Protein AF-A0A6G9YZ78-F1 (afdb_monomer)

Structure (mmCIF, N/CA/C/O backbone):
data_AF-A0A6G9YZ78-F1
#
_entry.id   AF-A0A6G9YZ78-F1
#
loop_
_atom_site.group_PDB
_atom_site.id
_atom_site.type_symbol
_atom_site.label_atom_id
_atom_site.label_alt_id
_atom_site.label_comp_id
_atom_site.label_asym_id
_atom_site.label_entity_id
_atom_site.label_seq_id
_atom_site.pdbx_PDB_ins_code
_atom_site.Cartn_x
_atom_site.Cartn_y
_atom_site.Cartn_z
_atom_site.occupancy
_atom_site.B_iso_or_equiv
_atom_site.auth_seq_id
_atom_site.auth_comp_id
_atom_site.auth_asym_id
_atom_site.auth_atom_id
_atom_site.pdbx_PDB_model_num
ATOM 1 N N . MET A 1 1 ? 39.644 11.805 -40.134 1.00 55.44 1 MET A N 1
ATOM 2 C CA . MET A 1 1 ? 38.273 11.363 -39.801 1.00 55.44 1 MET A CA 1
ATOM 3 C C . MET A 1 1 ? 38.263 10.972 -38.335 1.00 55.44 1 MET A C 1
ATOM 5 O O . MET A 1 1 ? 38.754 9.907 -37.993 1.00 55.44 1 MET A O 1
ATOM 9 N N . SER A 1 2 ? 37.833 11.880 -37.463 1.00 61.38 2 SER A N 1
ATOM 10 C CA . SER A 1 2 ? 37.812 11.666 -36.013 1.00 61.38 2 SER A CA 1
ATOM 11 C C . SER A 1 2 ? 36.526 10.924 -35.647 1.00 61.38 2 SER A C 1
ATOM 13 O O . SER A 1 2 ? 35.440 11.459 -35.856 1.00 61.38 2 SER A O 1
ATOM 15 N N . HIS A 1 3 ? 36.632 9.693 -35.145 1.00 63.41 3 HIS A N 1
ATOM 16 C CA . HIS A 1 3 ? 35.493 8.963 -34.583 1.00 63.41 3 HIS A CA 1
ATOM 17 C C . HIS A 1 3 ? 35.075 9.616 -33.249 1.00 63.41 3 HIS A C 1
ATOM 19 O O . HIS A 1 3 ? 35.933 9.765 -32.378 1.00 63.41 3 HIS A O 1
ATOM 25 N N . PRO A 1 4 ? 33.804 10.016 -33.051 1.00 69.81 4 PRO A N 1
ATOM 26 C CA . PRO A 1 4 ? 33.325 10.456 -31.743 1.00 69.81 4 PRO A CA 1
ATOM 27 C C . PRO A 1 4 ? 33.326 9.271 -30.765 1.00 69.81 4 PRO A C 1
ATOM 29 O O . PRO A 1 4 ? 32.729 8.231 -31.045 1.00 69.81 4 PRO A O 1
ATOM 32 N N . SER A 1 5 ? 34.008 9.416 -29.625 1.00 70.56 5 SER A N 1
ATOM 33 C CA . SER A 1 5 ? 33.969 8.435 -28.534 1.00 70.56 5 SER A CA 1
ATOM 34 C C . SER A 1 5 ? 32.534 8.288 -28.006 1.00 70.56 5 SER A C 1
ATOM 36 O O . SER A 1 5 ? 31.856 9.306 -27.843 1.00 70.56 5 SER A O 1
ATOM 38 N N . PRO A 1 6 ? 32.049 7.062 -27.723 1.00 67.25 6 PRO A N 1
ATOM 39 C CA . PRO A 1 6 ? 30.710 6.856 -27.179 1.00 67.25 6 PRO A CA 1
ATOM 40 C C . PRO A 1 6 ? 30.571 7.620 -25.857 1.00 67.25 6 PRO A C 1
ATOM 42 O O . PRO A 1 6 ? 31.345 7.410 -24.923 1.00 67.25 6 PRO A O 1
ATOM 45 N N . ALA A 1 7 ? 29.612 8.548 -25.798 1.00 71.31 7 ALA A N 1
ATOM 46 C CA . ALA A 1 7 ? 29.330 9.322 -24.595 1.00 71.31 7 ALA A CA 1
ATOM 47 C C . ALA A 1 7 ? 28.952 8.369 -23.443 1.00 71.31 7 ALA A C 1
ATOM 49 O O . ALA A 1 7 ? 28.179 7.433 -23.670 1.00 71.31 7 ALA A O 1
ATOM 50 N N . PRO A 1 8 ? 29.477 8.571 -22.219 1.00 71.69 8 PRO A N 1
ATOM 51 C CA . PRO A 1 8 ? 29.143 7.723 -21.082 1.00 71.69 8 PRO A CA 1
ATOM 52 C C . PRO A 1 8 ? 27.629 7.752 -20.852 1.00 71.69 8 PRO A C 1
ATOM 54 O O . PRO A 1 8 ? 27.023 8.824 -20.798 1.00 71.69 8 PRO A O 1
ATOM 57 N N . LEU A 1 9 ? 27.021 6.568 -20.746 1.00 63.69 9 LEU A N 1
ATOM 58 C CA . LEU A 1 9 ? 25.596 6.405 -20.473 1.00 63.69 9 LEU A CA 1
ATOM 59 C C . LEU A 1 9 ? 25.204 7.267 -19.265 1.00 63.69 9 LEU A C 1
ATOM 61 O O . LEU A 1 9 ? 25.835 7.203 -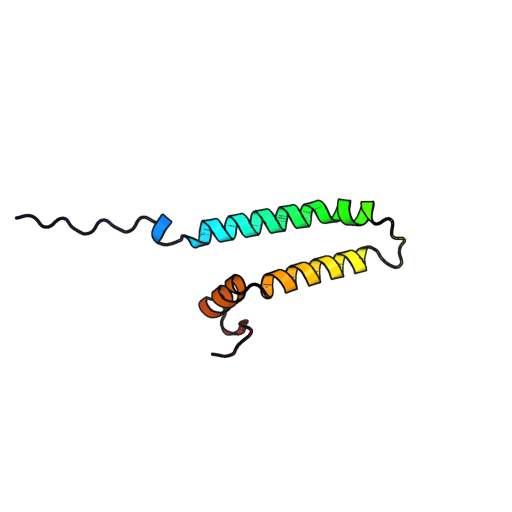18.209 1.00 63.69 9 LEU A O 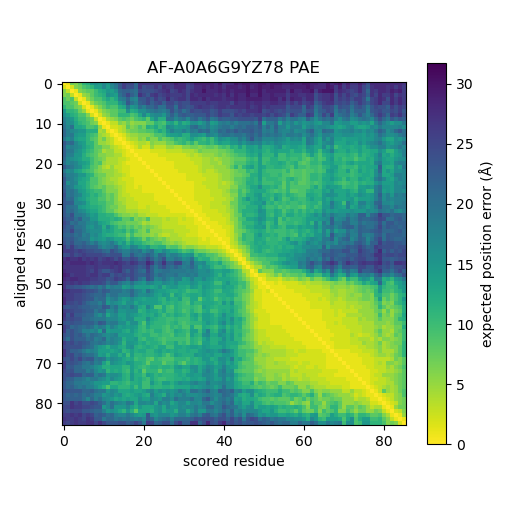1
ATOM 65 N N . SER A 1 10 ? 24.170 8.096 -19.420 1.00 73.56 10 SER A N 1
ATOM 66 C CA . SER A 1 10 ? 23.706 8.968 -18.344 1.00 73.56 10 SER A CA 1
ATOM 67 C C . SER A 1 1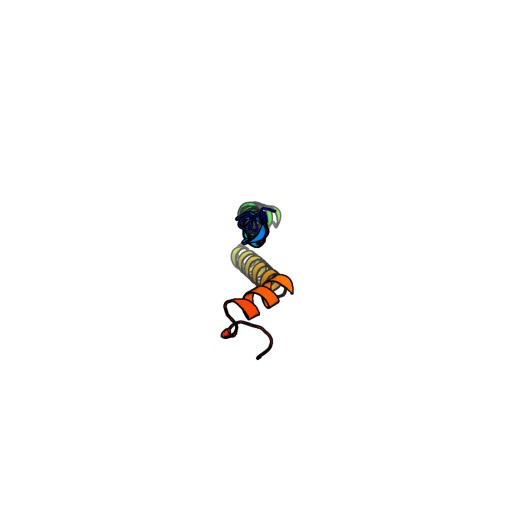0 ? 23.291 8.118 -17.138 1.00 73.56 10 SER A C 1
ATOM 69 O O . SER A 1 10 ? 22.632 7.088 -17.291 1.00 73.56 10 SER A O 1
ATOM 71 N N . THR A 1 11 ? 23.630 8.543 -15.918 1.00 64.12 11 THR A N 1
ATOM 72 C CA . THR A 1 11 ? 23.318 7.829 -14.658 1.00 64.12 11 THR A CA 1
ATOM 73 C C . THR A 1 11 ? 21.835 7.446 -14.522 1.00 64.12 11 THR A C 1
ATOM 75 O O . THR A 1 11 ? 21.498 6.501 -13.806 1.00 64.12 11 THR A O 1
ATOM 78 N N . GLN A 1 12 ? 20.954 8.158 -15.233 1.00 62.81 12 GLN A N 1
ATOM 79 C CA . GLN A 1 12 ? 19.525 7.883 -15.366 1.00 62.81 12 GLN A CA 1
ATOM 80 C C . GLN A 1 12 ? 19.232 6.563 -16.107 1.00 62.81 12 GLN A C 1
ATOM 82 O O . GLN A 1 12 ? 18.391 5.798 -15.642 1.00 62.81 12 GLN A O 1
ATOM 87 N N . SER A 1 13 ? 19.951 6.264 -17.197 1.00 61.22 13 SER A N 1
ATOM 88 C CA . SER A 1 13 ? 19.872 4.981 -17.923 1.00 61.22 13 SER A CA 1
ATOM 89 C C . SER A 1 13 ? 20.517 3.823 -17.156 1.00 61.22 13 SER A C 1
ATOM 91 O O . SER A 1 13 ? 20.063 2.689 -17.254 1.00 61.22 13 SER A O 1
ATOM 93 N N . ALA A 1 14 ? 21.520 4.123 -16.325 1.00 67.94 14 ALA A N 1
ATOM 94 C CA . ALA A 1 14 ? 22.189 3.133 -15.487 1.00 67.94 14 ALA A CA 1
ATOM 95 C C . ALA A 1 14 ? 21.348 2.688 -14.270 1.00 67.94 14 ALA A C 1
ATOM 97 O O . ALA A 1 14 ? 21.563 1.599 -13.747 1.00 67.94 14 ALA A O 1
ATOM 98 N N . HIS A 1 15 ? 20.389 3.505 -13.801 1.00 62.53 15 HIS A N 1
ATOM 99 C CA . HIS A 1 15 ? 19.600 3.200 -12.595 1.00 62.53 15 HIS A CA 1
ATOM 100 C C . HIS A 1 15 ? 18.109 3.600 -12.687 1.00 62.53 15 HIS A C 1
ATOM 102 O O . HIS A 1 15 ? 17.595 4.251 -11.766 1.00 62.53 15 HIS A O 1
ATOM 108 N N . PRO A 1 16 ? 17.376 3.214 -13.750 1.00 68.19 16 PRO A N 1
ATOM 109 C CA . PRO A 1 16 ? 15.969 3.591 -13.938 1.00 68.19 16 PRO A CA 1
ATOM 110 C C . PRO A 1 16 ? 15.071 3.135 -12.772 1.00 68.19 16 PRO A C 1
ATOM 112 O O . PRO A 1 16 ? 14.105 3.809 -12.415 1.00 68.19 16 PRO A O 1
ATOM 115 N N . TRP A 1 17 ? 15.450 2.048 -12.095 1.00 73.25 17 TRP A N 1
ATOM 116 C CA . TRP A 1 17 ? 14.748 1.469 -10.947 1.00 73.25 17 TRP A CA 1
ATOM 117 C C . TRP A 1 17 ? 14.668 2.389 -9.717 1.00 73.25 17 TRP A C 1
ATOM 119 O O . TRP A 1 17 ? 13.780 2.215 -8.883 1.00 73.25 17 TRP A O 1
ATOM 129 N N . ARG A 1 18 ? 15.538 3.404 -9.599 1.00 74.31 18 ARG A N 1
ATOM 130 C CA . ARG A 1 18 ? 15.523 4.357 -8.470 1.00 74.31 18 ARG A CA 1
ATOM 131 C C . ARG A 1 18 ? 14.257 5.212 -8.446 1.00 74.31 18 ARG A C 1
ATOM 133 O O . ARG A 1 18 ? 13.826 5.625 -7.371 1.00 74.31 18 ARG A O 1
ATOM 140 N N . ALA A 1 19 ? 13.679 5.498 -9.614 1.00 76.75 19 ALA A N 1
ATOM 141 C CA . ALA A 1 19 ? 12.408 6.207 -9.711 1.00 76.75 19 ALA A CA 1
ATOM 142 C C . ALA A 1 19 ? 11.266 5.316 -9.203 1.00 76.75 19 ALA A C 1
ATOM 144 O O . ALA A 1 19 ? 10.547 5.713 -8.290 1.00 76.75 19 ALA A O 1
ATOM 145 N N . THR A 1 20 ? 11.184 4.081 -9.705 1.00 76.75 20 THR A N 1
ATOM 146 C CA . THR A 1 20 ? 10.198 3.079 -9.279 1.00 76.75 20 THR A CA 1
ATOM 147 C C . THR A 1 20 ? 10.273 2.806 -7.779 1.00 76.75 20 THR A C 1
ATOM 149 O O . THR A 1 20 ? 9.255 2.868 -7.097 1.00 76.75 20 THR A O 1
ATOM 152 N N . ALA A 1 21 ? 11.475 2.589 -7.238 1.00 76.38 21 ALA A N 1
ATOM 153 C CA . ALA A 1 21 ? 11.681 2.352 -5.811 1.00 76.38 21 ALA A CA 1
ATOM 154 C C . AL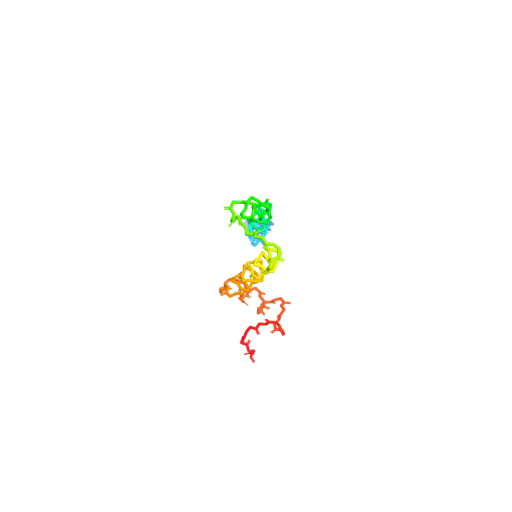A A 1 21 ? 11.196 3.531 -4.954 1.00 76.38 21 ALA A C 1
ATOM 156 O O . ALA A 1 21 ? 10.526 3.322 -3.946 1.00 76.38 21 ALA A O 1
ATOM 157 N N . ARG A 1 22 ? 11.478 4.773 -5.372 1.00 77.44 22 ARG A N 1
ATOM 158 C CA . ARG A 1 22 ? 11.025 5.976 -4.661 1.00 77.44 22 ARG A CA 1
ATOM 159 C C . ARG A 1 22 ? 9.501 6.120 -4.700 1.00 77.44 22 ARG A C 1
ATOM 161 O O . ARG A 1 22 ? 8.914 6.463 -3.679 1.00 77.44 22 ARG A O 1
ATOM 168 N N . THR A 1 23 ? 8.867 5.822 -5.833 1.00 80.38 23 THR A N 1
ATOM 169 C CA . THR A 1 23 ? 7.401 5.850 -5.963 1.00 80.38 23 THR A CA 1
ATOM 170 C C . THR A 1 23 ? 6.736 4.768 -5.114 1.00 80.38 23 THR A C 1
ATOM 172 O O . THR A 1 23 ? 5.754 5.054 -4.435 1.00 80.38 23 THR A O 1
ATOM 175 N N . VAL A 1 24 ? 7.288 3.551 -5.084 1.00 79.56 24 VAL A N 1
ATOM 176 C CA . VAL A 1 24 ? 6.788 2.464 -4.224 1.00 79.56 24 VAL A CA 1
ATOM 177 C C . VAL A 1 24 ? 6.928 2.837 -2.749 1.00 79.56 24 VAL A C 1
ATOM 179 O O . VAL A 1 24 ? 5.966 2.705 -1.999 1.00 79.56 24 VAL A O 1
ATOM 182 N N . LEU A 1 25 ? 8.083 3.372 -2.341 1.00 75.12 25 LEU A N 1
ATOM 183 C CA . LEU A 1 25 ? 8.301 3.861 -0.976 1.00 75.12 25 LEU A CA 1
ATOM 184 C C . LEU A 1 25 ? 7.298 4.950 -0.593 1.00 75.12 25 LEU A C 1
ATOM 186 O O . LEU A 1 25 ? 6.699 4.877 0.477 1.00 75.12 25 LEU A O 1
ATOM 190 N N . ALA A 1 26 ? 7.083 5.934 -1.465 1.00 77.62 26 ALA A N 1
ATOM 191 C CA . ALA A 1 26 ? 6.110 6.995 -1.235 1.00 77.62 26 ALA A CA 1
ATOM 192 C C . ALA A 1 26 ? 4.676 6.449 -1.111 1.00 77.62 26 ALA A C 1
ATOM 194 O O . ALA A 1 26 ? 3.961 6.824 -0.183 1.00 77.62 26 ALA A O 1
ATOM 195 N N . ALA A 1 27 ? 4.274 5.526 -1.990 1.00 78.38 27 ALA A N 1
ATOM 196 C CA . ALA A 1 27 ? 2.948 4.914 -1.969 1.00 78.38 27 ALA A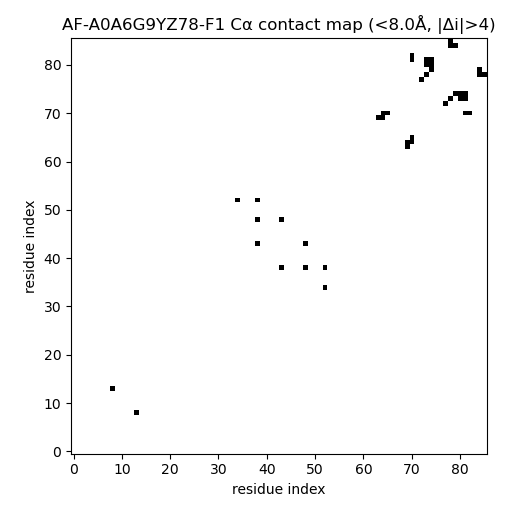 CA 1
ATOM 197 C C . ALA A 1 27 ? 2.714 4.070 -0.705 1.00 78.38 27 ALA A C 1
ATOM 199 O O . ALA A 1 27 ? 1.682 4.219 -0.054 1.00 78.38 27 ALA A O 1
ATOM 200 N N . VAL A 1 28 ? 3.684 3.234 -0.316 1.00 76.81 28 VAL A N 1
ATOM 201 C CA . VAL A 1 28 ? 3.613 2.430 0.916 1.00 76.81 28 VAL A CA 1
ATOM 202 C C . VAL A 1 28 ? 3.577 3.334 2.147 1.00 76.81 28 VAL A C 1
ATOM 204 O O . VAL A 1 28 ? 2.775 3.105 3.043 1.00 76.81 28 VAL A O 1
ATOM 207 N N . THR A 1 29 ? 4.383 4.396 2.178 1.00 77.88 29 THR A N 1
ATOM 208 C CA . THR A 1 29 ? 4.408 5.345 3.303 1.00 77.88 29 THR A CA 1
ATOM 209 C C . THR A 1 29 ? 3.081 6.095 3.430 1.00 77.88 29 THR A C 1
ATOM 211 O O . THR A 1 29 ? 2.563 6.224 4.535 1.00 77.88 29 THR A O 1
ATOM 214 N N . GLY A 1 30 ? 2.494 6.538 2.314 1.00 79.12 30 GLY A N 1
ATOM 215 C CA . GLY A 1 30 ? 1.164 7.155 2.305 1.00 79.12 30 GLY A CA 1
ATOM 216 C C . GLY A 1 30 ? 0.072 6.194 2.779 1.00 79.12 30 GLY A C 1
ATOM 217 O O . GLY A 1 30 ? -0.776 6.573 3.582 1.00 79.12 30 GLY A O 1
ATOM 218 N N . LEU A 1 31 ? 0.134 4.931 2.349 1.00 75.81 31 LEU A N 1
ATOM 219 C CA . LEU A 1 31 ? -0.799 3.894 2.788 1.00 75.81 31 LEU A CA 1
ATOM 220 C C . LEU A 1 31 ? -0.659 3.596 4.290 1.00 75.81 31 LEU A C 1
ATOM 222 O O . LEU A 1 31 ? -1.663 3.489 4.990 1.00 75.81 31 LEU A O 1
ATOM 226 N N . LEU A 1 32 ? 0.577 3.522 4.795 1.00 73.88 32 LEU A N 1
ATOM 227 C CA . LEU A 1 32 ? 0.859 3.332 6.217 1.00 73.88 32 LEU A CA 1
ATOM 228 C C . LEU A 1 32 ? 0.390 4.525 7.058 1.00 73.88 32 LEU A C 1
ATOM 230 O O . LEU A 1 32 ? -0.162 4.337 8.137 1.00 73.88 32 LEU A O 1
ATOM 234 N N . ALA A 1 33 ? 0.560 5.750 6.564 1.00 79.94 33 ALA A N 1
ATOM 235 C CA . ALA A 1 33 ? 0.090 6.951 7.250 1.00 79.94 33 ALA A CA 1
ATOM 236 C C . ALA A 1 33 ? -1.446 7.018 7.343 1.00 79.94 33 ALA A C 1
ATOM 238 O O . ALA A 1 33 ? -1.975 7.638 8.263 1.00 79.94 33 ALA A O 1
ATOM 239 N N . MET A 1 34 ? -2.164 6.364 6.423 1.00 75.94 34 MET A N 1
ATOM 240 C CA . MET A 1 34 ? -3.628 6.323 6.411 1.00 75.94 34 MET A CA 1
ATOM 241 C C . MET A 1 34 ? -4.220 5.216 7.302 1.00 75.94 34 MET A C 1
ATOM 243 O O . MET A 1 34 ? -5.420 5.235 7.568 1.00 75.94 34 MET A O 1
ATOM 247 N N . LEU A 1 35 ? -3.400 4.286 7.816 1.00 68.25 35 LEU A N 1
ATOM 248 C CA . LEU A 1 35 ? -3.842 3.193 8.699 1.00 68.25 35 LEU A CA 1
ATOM 249 C C . LEU A 1 35 ? -4.692 3.646 9.894 1.00 68.25 35 LEU A C 1
ATOM 251 O O . LEU A 1 35 ? -5.728 3.025 10.117 1.00 68.25 35 LEU A O 1
ATOM 255 N N . PRO A 1 36 ? -4.329 4.698 10.655 1.00 67.31 36 PRO A N 1
ATOM 256 C CA . PRO A 1 36 ? -5.105 5.106 11.822 1.00 67.31 36 PRO A CA 1
ATOM 257 C C . PRO A 1 36 ? -6.508 5.573 11.439 1.00 67.31 36 PRO A C 1
ATOM 259 O O . PRO A 1 36 ? -7.458 5.209 12.110 1.00 67.31 36 PRO A O 1
ATOM 262 N N . LEU A 1 37 ? -6.651 6.302 10.326 1.00 71.12 37 LEU A N 1
ATOM 263 C CA . LEU A 1 37 ? -7.953 6.745 9.813 1.00 71.12 37 LEU A CA 1
ATOM 264 C C . LEU A 1 37 ? -8.805 5.568 9.330 1.00 71.12 37 LEU A C 1
ATOM 266 O O . LEU A 1 37 ? -10.015 5.577 9.511 1.00 71.12 37 LEU A O 1
ATOM 270 N N . ILE A 1 38 ? -8.179 4.548 8.737 1.00 64.50 38 ILE A N 1
ATOM 271 C CA . ILE A 1 38 ? -8.857 3.312 8.326 1.00 64.50 38 ILE A CA 1
ATOM 272 C C . ILE A 1 38 ? -9.348 2.538 9.559 1.00 64.50 38 ILE A C 1
ATOM 274 O O . ILE A 1 38 ? -10.455 2.006 9.544 1.00 64.50 38 ILE A O 1
ATOM 278 N N . VAL A 1 39 ? -8.548 2.496 10.628 1.00 62.09 39 VAL A N 1
ATOM 279 C CA . VAL A 1 39 ? -8.903 1.846 11.899 1.00 62.09 39 VAL A CA 1
ATOM 280 C C . VAL A 1 39 ? -9.989 2.634 12.638 1.00 62.09 39 VAL A C 1
ATOM 282 O O . VAL A 1 39 ? -10.962 2.039 13.093 1.00 62.09 39 VAL A O 1
ATOM 285 N N . ASP A 1 40 ? -9.885 3.957 12.696 1.00 64.75 40 ASP A N 1
ATOM 286 C CA . ASP A 1 40 ? -10.846 4.834 13.373 1.00 64.75 40 ASP A CA 1
ATOM 287 C C . ASP A 1 40 ? -12.206 4.853 12.647 1.00 64.75 40 ASP A C 1
ATOM 289 O O . ASP A 1 40 ? -13.255 4.665 13.261 1.00 64.75 40 ASP A O 1
ATOM 293 N N . ALA A 1 41 ? -12.199 4.917 11.309 1.00 65.00 41 ALA A N 1
ATOM 294 C CA . ALA A 1 41 ? -13.408 4.794 10.488 1.00 65.00 41 ALA A CA 1
ATOM 295 C C . ALA A 1 41 ? -14.054 3.393 10.530 1.00 65.00 41 ALA A C 1
ATOM 297 O O . ALA A 1 41 ? -15.182 3.233 10.065 1.00 65.00 41 ALA A O 1
ATOM 298 N N . SER A 1 42 ? -13.364 2.375 11.060 1.00 61.25 42 SER A N 1
ATOM 299 C CA . SER A 1 42 ? -13.875 0.997 11.104 1.00 61.25 42 SER A CA 1
ATOM 300 C C . SER A 1 42 ? -14.742 0.678 12.332 1.00 61.25 42 SER A C 1
ATOM 302 O O . SER A 1 42 ? -15.462 -0.319 12.302 1.00 61.25 42 SER A O 1
ATOM 304 N N . GLY A 1 43 ? -14.728 1.514 13.384 1.00 57.09 43 GLY A N 1
ATOM 305 C CA . GLY A 1 43 ? -15.666 1.426 14.518 1.00 57.09 43 GLY A CA 1
ATOM 306 C C . GLY A 1 43 ? -15.569 0.161 15.393 1.00 57.09 43 GLY A C 1
ATOM 307 O O . GLY A 1 43 ? -16.575 -0.262 15.960 1.00 57.09 43 GLY A O 1
ATOM 308 N N . ILE A 1 44 ? -14.395 -0.474 15.492 1.00 55.22 44 ILE A N 1
ATOM 309 C CA . ILE A 1 44 ? -14.217 -1.795 16.130 1.00 55.22 44 ILE A CA 1
ATOM 310 C C . ILE A 1 44 ? -13.820 -1.663 17.630 1.00 55.22 44 ILE A C 1
ATOM 312 O O . ILE A 1 44 ? -12.849 -0.968 17.923 1.00 55.22 44 ILE A O 1
ATOM 316 N N . PRO A 1 45 ? -14.497 -2.346 18.584 1.00 51.41 45 PRO A N 1
ATOM 317 C CA . PRO A 1 45 ? -14.073 -2.484 19.994 1.00 51.41 45 PRO A CA 1
ATOM 318 C C . PRO A 1 45 ? -12.958 -3.533 20.211 1.00 51.41 45 PRO A C 1
ATOM 320 O O . PRO A 1 45 ? -12.723 -4.378 19.351 1.00 51.41 45 PRO A O 1
ATOM 323 N N . GLU A 1 46 ? -12.297 -3.514 21.376 1.00 50.72 46 GLU A N 1
ATOM 324 C CA . GLU A 1 46 ? -11.036 -4.191 21.797 1.00 50.72 46 GLU A CA 1
ATOM 325 C C . GLU A 1 46 ? -10.801 -5.713 21.535 1.00 50.72 46 GLU A C 1
ATOM 327 O O . GLU A 1 46 ? -9.778 -6.253 21.965 1.00 50.72 46 GLU A O 1
ATOM 332 N N . SER A 1 47 ? -11.611 -6.419 20.743 1.00 55.28 47 SER A N 1
ATOM 333 C CA . SER A 1 47 ? -11.422 -7.838 20.381 1.00 55.28 47 SER A CA 1
ATOM 334 C C . SER A 1 47 ? -10.779 -8.155 19.004 1.00 55.28 47 SER A C 1
ATOM 336 O O . SER A 1 47 ? -11.137 -9.153 18.392 1.00 55.28 47 SER A O 1
ATOM 338 N N . THR A 1 48 ? -9.854 -7.436 18.369 1.00 57.06 48 THR A N 1
ATOM 339 C CA . THR A 1 48 ? -9.041 -6.269 18.714 1.00 57.06 48 THR A CA 1
ATOM 340 C C . THR A 1 48 ? -8.735 -5.556 17.389 1.00 57.06 48 THR A C 1
ATOM 342 O O . THR A 1 48 ? -8.221 -6.199 16.470 1.00 57.06 48 THR A O 1
ATOM 345 N N . PRO A 1 49 ? -8.990 -4.245 17.251 1.00 55.81 49 PRO A N 1
ATOM 346 C CA . PRO A 1 49 ? -8.757 -3.494 16.009 1.00 55.81 49 PRO A CA 1
ATOM 347 C C . PRO A 1 49 ? -7.290 -3.528 15.568 1.00 55.81 49 PRO A C 1
ATOM 349 O O . PRO A 1 49 ? -6.985 -3.543 14.379 1.00 55.81 49 PRO A O 1
ATOM 352 N N . GLY A 1 50 ? -6.371 -3.631 16.533 1.00 62.91 50 GLY A N 1
ATOM 353 C CA . GLY A 1 50 ? -4.949 -3.842 16.275 1.00 62.91 50 GLY A CA 1
ATOM 354 C C . GLY A 1 50 ? -4.647 -5.159 15.554 1.00 62.91 50 GLY A C 1
ATOM 355 O O . GLY A 1 50 ? -3.742 -5.188 14.728 1.00 62.91 50 GLY A O 1
ATOM 356 N N . LEU A 1 51 ? -5.421 -6.227 15.790 1.00 68.19 51 LEU A N 1
ATOM 357 C CA . LEU A 1 51 ? -5.262 -7.500 15.078 1.00 68.19 51 LEU A CA 1
ATOM 358 C C . LEU A 1 51 ? -5.739 -7.379 13.628 1.00 68.19 51 LEU A C 1
ATOM 360 O O . LEU A 1 51 ? -5.035 -7.806 12.719 1.00 68.19 51 LEU A O 1
ATOM 364 N N . ALA A 1 52 ? -6.894 -6.751 13.397 1.00 67.94 52 ALA A N 1
ATOM 365 C CA . ALA A 1 52 ? -7.383 -6.481 12.046 1.00 67.94 52 ALA A CA 1
ATOM 366 C C . ALA A 1 52 ? -6.419 -5.563 11.271 1.00 67.94 52 ALA A C 1
ATOM 368 O O . ALA A 1 52 ? -6.109 -5.836 10.114 1.00 67.94 52 ALA A O 1
ATOM 369 N N . GLY A 1 53 ? -5.874 -4.534 11.927 1.00 70.19 53 GLY A N 1
ATOM 370 C CA . GLY A 1 53 ? -4.836 -3.666 11.369 1.00 70.19 53 GLY A CA 1
ATOM 371 C C . GLY A 1 53 ? -3.537 -4.417 11.063 1.00 70.19 53 GLY A C 1
ATOM 372 O O . GLY A 1 53 ? -2.996 -4.280 9.970 1.00 70.19 53 GLY A O 1
ATOM 373 N N . ALA A 1 54 ? -3.064 -5.270 11.975 1.00 72.94 54 ALA A N 1
ATOM 374 C CA . ALA A 1 54 ? -1.879 -6.099 11.756 1.00 72.94 54 ALA A CA 1
ATOM 375 C C . ALA A 1 54 ? -2.073 -7.085 10.594 1.00 72.94 54 ALA A C 1
ATOM 377 O O . ALA A 1 54 ? -1.180 -7.230 9.760 1.00 72.94 54 ALA A O 1
ATOM 378 N N . LEU A 1 55 ? -3.249 -7.712 10.491 1.00 77.62 55 LEU A N 1
ATOM 379 C CA . LEU A 1 55 ? -3.606 -8.586 9.373 1.00 77.62 55 LEU A CA 1
ATOM 380 C C . LEU A 1 55 ? -3.725 -7.810 8.058 1.00 77.62 55 LEU A C 1
ATOM 382 O O . LEU A 1 55 ? -3.271 -8.302 7.029 1.00 77.62 55 LEU A O 1
ATOM 386 N N . ALA A 1 56 ? -4.269 -6.592 8.078 1.00 72.50 56 ALA A N 1
ATOM 387 C CA . ALA A 1 56 ? -4.336 -5.727 6.904 1.00 72.50 56 ALA A CA 1
ATOM 388 C C . ALA A 1 56 ? -2.936 -5.306 6.424 1.00 72.50 56 ALA A C 1
ATOM 390 O O . ALA A 1 56 ? -2.660 -5.345 5.224 1.00 72.50 56 ALA A O 1
ATOM 391 N N . ILE A 1 57 ? -2.028 -4.970 7.348 1.00 73.94 57 ILE A N 1
ATOM 392 C CA . ILE A 1 57 ? -0.622 -4.667 7.041 1.00 73.94 57 ILE A CA 1
ATOM 393 C C . ILE A 1 57 ? 0.075 -5.904 6.477 1.00 73.94 57 ILE A C 1
ATOM 395 O O . ILE A 1 57 ? 0.711 -5.818 5.427 1.00 73.94 57 ILE A O 1
ATOM 399 N N . ALA A 1 58 ? -0.065 -7.057 7.136 1.00 80.44 58 ALA A N 1
ATOM 400 C CA . ALA A 1 58 ? 0.524 -8.313 6.685 1.00 80.44 58 ALA A CA 1
ATOM 401 C C . ALA A 1 58 ? 0.023 -8.687 5.282 1.00 80.44 58 ALA A C 1
ATOM 403 O O . ALA A 1 58 ? 0.833 -8.948 4.396 1.00 80.44 58 ALA A O 1
ATOM 404 N N . ALA A 1 59 ? -1.288 -8.607 5.038 1.00 77.38 59 ALA A N 1
ATOM 405 C CA . ALA A 1 59 ? -1.880 -8.823 3.721 1.00 77.38 59 ALA A CA 1
ATOM 406 C C . ALA A 1 59 ? -1.364 -7.814 2.681 1.00 77.38 59 ALA A C 1
ATOM 408 O O . ALA A 1 59 ? -1.075 -8.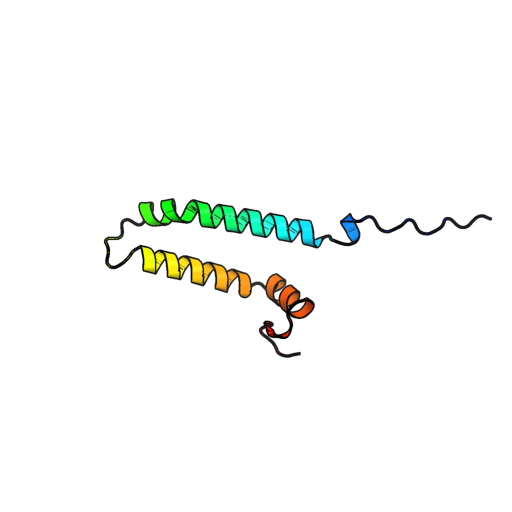197 1.546 1.00 77.38 59 ALA A O 1
ATOM 409 N N . GLY A 1 60 ? -1.190 -6.545 3.065 1.00 80.31 60 GLY A N 1
ATOM 410 C CA . GLY A 1 60 ? -0.586 -5.513 2.223 1.00 80.31 60 GLY A CA 1
ATOM 411 C C . GLY A 1 60 ? 0.848 -5.858 1.815 1.00 80.31 60 GLY A C 1
ATOM 412 O O . GLY A 1 60 ? 1.183 -5.801 0.631 1.00 80.31 60 GLY A O 1
ATOM 413 N N . ILE A 1 61 ? 1.676 -6.294 2.767 1.00 79.25 61 ILE A N 1
ATOM 414 C CA . ILE A 1 61 ? 3.057 -6.731 2.512 1.00 79.25 61 ILE A CA 1
ATOM 415 C C . ILE A 1 61 ? 3.071 -7.970 1.609 1.00 79.25 61 ILE A C 1
ATOM 417 O O . ILE A 1 61 ? 3.771 -7.978 0.596 1.00 79.25 61 ILE A O 1
ATOM 421 N N . THR A 1 62 ? 2.268 -8.993 1.910 1.00 82.94 62 THR A N 1
ATOM 422 C CA . THR A 1 62 ? 2.157 -10.203 1.080 1.00 82.94 62 THR A CA 1
ATOM 423 C C . THR A 1 62 ? 1.709 -9.870 -0.342 1.00 82.94 62 THR A C 1
ATOM 425 O O . THR A 1 62 ? 2.227 -10.437 -1.303 1.00 82.94 62 THR A O 1
ATOM 428 N N . ARG A 1 63 ? 0.797 -8.905 -0.512 1.00 79.06 63 ARG A N 1
ATOM 429 C CA . ARG A 1 63 ? 0.360 -8.448 -1.834 1.00 79.06 63 ARG A CA 1
ATOM 430 C C . ARG A 1 63 ? 1.487 -7.783 -2.618 1.00 79.06 63 ARG A C 1
ATOM 432 O O . ARG A 1 63 ? 1.576 -8.018 -3.820 1.00 79.06 63 ARG A O 1
ATOM 439 N N . VAL A 1 64 ? 2.336 -6.989 -1.959 1.00 79.12 64 VAL A N 1
ATOM 440 C CA . VAL A 1 64 ? 3.532 -6.394 -2.577 1.00 79.12 64 VAL A CA 1
ATOM 441 C C . VAL A 1 64 ? 4.527 -7.480 -2.983 1.00 79.12 64 VAL A C 1
ATOM 443 O O . VAL A 1 64 ? 5.006 -7.458 -4.113 1.00 79.12 64 VAL A O 1
ATOM 446 N N . LEU A 1 65 ? 4.793 -8.460 -2.115 1.00 77.12 65 LEU A N 1
ATOM 447 C CA . LEU A 1 65 ? 5.689 -9.583 -2.421 1.00 77.12 65 LEU A CA 1
ATOM 448 C C . LEU A 1 65 ? 5.188 -10.444 -3.590 1.00 77.12 65 LEU A C 1
ATOM 450 O O . LEU A 1 65 ? 5.992 -10.944 -4.368 1.00 77.12 65 LEU A O 1
ATOM 454 N N . ALA A 1 66 ? 3.868 -10.561 -3.756 1.00 78.56 66 ALA A N 1
ATOM 455 C CA . ALA A 1 66 ? 3.246 -11.273 -4.870 1.00 78.56 66 ALA A CA 1
ATOM 456 C C . ALA A 1 66 ? 3.299 -10.513 -6.211 1.00 78.56 66 ALA A C 1
ATOM 458 O O . ALA A 1 66 ? 2.861 -11.044 -7.234 1.00 78.56 66 ALA A O 1
ATOM 459 N N . LEU A 1 67 ? 3.784 -9.266 -6.245 1.00 81.94 67 LEU A N 1
ATOM 460 C CA . LEU A 1 67 ? 3.925 -8.537 -7.502 1.00 81.94 67 LEU A CA 1
ATOM 461 C C . LEU A 1 67 ? 5.043 -9.172 -8.348 1.00 81.94 67 LEU A C 1
ATOM 463 O O . LEU A 1 67 ? 6.164 -9.313 -7.856 1.00 81.94 67 LEU A O 1
ATOM 467 N N . PRO A 1 68 ? 4.814 -9.463 -9.645 1.00 75.56 68 PRO A N 1
ATOM 468 C CA . PRO A 1 68 ? 5.831 -10.071 -10.508 1.00 75.56 68 PRO A CA 1
ATOM 469 C C . PRO A 1 68 ? 7.087 -9.197 -10.641 1.00 75.56 68 PRO A C 1
ATOM 471 O O . PRO A 1 68 ? 8.190 -9.718 -10.762 1.00 75.56 68 PRO A O 1
ATOM 474 N N . ALA A 1 69 ? 6.946 -7.870 -10.531 1.00 74.19 69 ALA A N 1
ATOM 475 C CA . ALA A 1 69 ? 8.076 -6.943 -10.494 1.00 74.19 69 ALA A CA 1
ATOM 476 C C . ALA A 1 69 ?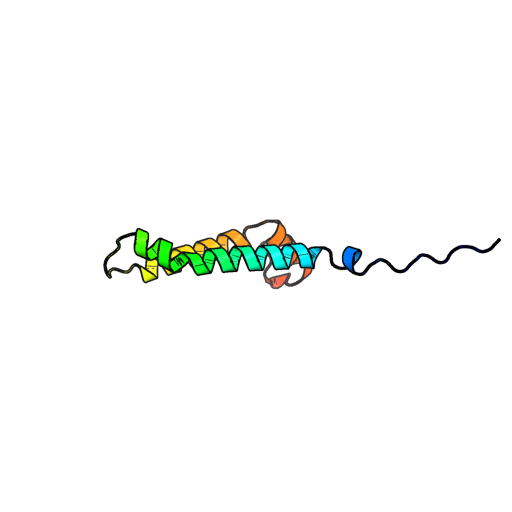 8.931 -7.090 -9.220 1.00 74.19 69 ALA A C 1
ATOM 478 O O . ALA A 1 69 ? 10.150 -6.954 -9.281 1.00 74.19 69 ALA A O 1
ATOM 479 N N . VAL A 1 70 ? 8.304 -7.385 -8.074 1.00 75.81 70 VAL A N 1
ATOM 480 C CA . VAL A 1 70 ? 9.010 -7.642 -6.811 1.00 75.81 70 VAL A CA 1
ATOM 481 C C . VAL A 1 70 ? 9.664 -9.017 -6.851 1.00 75.81 70 VAL A C 1
ATOM 483 O O . VAL A 1 70 ? 10.822 -9.124 -6.471 1.00 75.81 70 VAL A O 1
ATOM 486 N N . ASN A 1 71 ? 8.998 -10.037 -7.399 1.00 78.44 71 ASN A N 1
ATOM 487 C CA . ASN A 1 71 ? 9.605 -11.357 -7.587 1.00 78.44 71 ASN A CA 1
ATOM 488 C C . ASN A 1 71 ? 10.811 -11.311 -8.547 1.00 78.44 71 ASN A C 1
ATOM 490 O O . ASN A 1 71 ? 11.857 -11.863 -8.230 1.00 78.44 71 ASN A O 1
ATOM 494 N N . ALA A 1 72 ? 10.725 -10.589 -9.669 1.00 80.69 72 ALA A N 1
ATOM 495 C CA . ALA A 1 72 ? 11.856 -10.400 -10.588 1.00 80.69 72 ALA A CA 1
ATOM 496 C C . ALA A 1 72 ? 13.027 -9.641 -9.933 1.00 80.69 72 ALA A C 1
ATOM 498 O O . ALA A 1 72 ? 14.199 -9.956 -10.159 1.00 80.69 72 ALA A O 1
ATOM 499 N N . TRP A 1 73 ? 12.717 -8.658 -9.080 1.00 80.19 73 TRP A N 1
ATOM 500 C CA . TRP A 1 73 ? 13.718 -7.975 -8.264 1.00 80.19 73 TRP A CA 1
ATOM 501 C C . TRP A 1 73 ? 14.357 -8.926 -7.240 1.00 80.19 73 TRP A C 1
ATOM 503 O O . TRP A 1 73 ? 15.582 -8.967 -7.136 1.00 80.19 73 TRP A O 1
ATOM 513 N N . LEU A 1 74 ? 13.558 -9.739 -6.542 1.00 80.44 74 LEU A N 1
ATOM 514 C CA . LEU A 1 74 ? 14.049 -10.756 -5.609 1.00 80.44 74 LEU A CA 1
ATOM 515 C C . LEU A 1 74 ? 14.935 -11.778 -6.328 1.00 80.44 74 LEU A C 1
ATOM 517 O O . LEU A 1 74 ? 16.033 -12.034 -5.858 1.00 80.44 74 LEU A O 1
ATOM 521 N N . GLN A 1 75 ? 14.556 -12.268 -7.509 1.00 80.44 75 GLN A N 1
ATOM 522 C CA . GLN A 1 75 ? 15.412 -13.158 -8.303 1.00 80.44 75 GLN A CA 1
ATOM 523 C C . GLN A 1 75 ? 16.750 -12.514 -8.698 1.00 80.44 75 GLN A C 1
ATOM 525 O O . GLN A 1 75 ? 17.768 -13.197 -8.752 1.00 80.44 75 GLN A O 1
ATOM 530 N N . THR A 1 76 ? 16.771 -11.200 -8.931 1.00 78.94 76 THR A N 1
ATOM 531 C CA . THR A 1 76 ? 17.997 -10.479 -9.306 1.00 78.94 76 THR A CA 1
ATOM 532 C C . THR A 1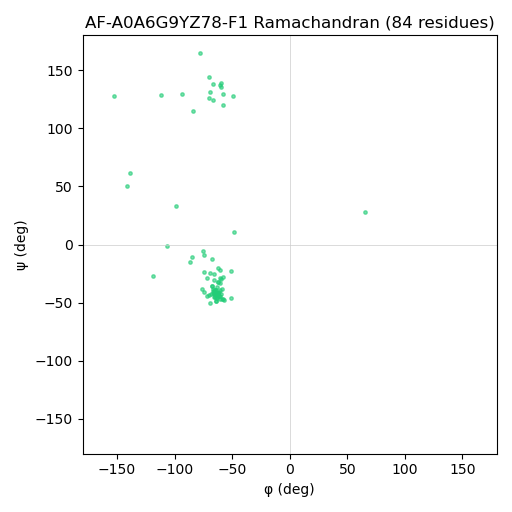 76 ? 18.932 -10.240 -8.113 1.00 78.94 76 THR A C 1
ATOM 534 O O . THR A 1 76 ? 20.150 -10.310 -8.273 1.00 78.94 76 THR A O 1
ATOM 537 N N . TYR A 1 77 ? 18.394 -9.933 -6.926 1.00 73.44 77 TYR A N 1
ATOM 538 C CA . TYR A 1 77 ? 19.191 -9.425 -5.793 1.00 73.44 77 TYR A CA 1
ATOM 539 C C . TYR A 1 77 ? 19.185 -10.312 -4.541 1.00 73.44 77 TYR A C 1
ATOM 541 O O . TYR A 1 77 ? 20.128 -10.270 -3.754 1.00 73.44 77 TYR A O 1
ATOM 549 N N . LEU A 1 78 ? 18.134 -11.101 -4.334 1.00 78.38 78 LEU A N 1
ATOM 550 C CA . LEU A 1 78 ? 17.929 -11.984 -3.184 1.00 78.38 78 LEU A CA 1
ATOM 551 C C . LEU A 1 78 ? 17.343 -13.325 -3.667 1.00 78.38 78 LEU A C 1
ATOM 553 O O . LEU A 1 78 ? 16.225 -13.675 -3.288 1.00 78.38 78 LEU A O 1
ATOM 557 N N . PRO A 1 79 ? 18.061 -14.085 -4.518 1.00 73.38 79 PRO A N 1
ATOM 558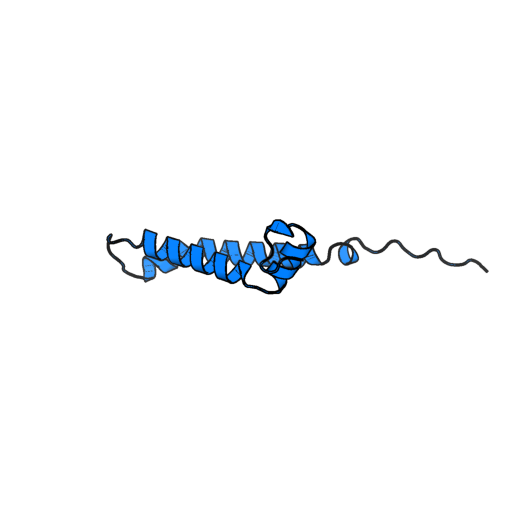 C CA . PRO A 1 79 ? 17.511 -15.279 -5.169 1.00 73.38 79 PRO A CA 1
ATOM 559 C C . PRO A 1 79 ? 17.069 -16.365 -4.175 1.00 73.38 79 PRO A C 1
ATOM 561 O O . PRO A 1 79 ? 16.193 -17.159 -4.485 1.00 73.38 79 PRO A O 1
ATOM 564 N N . TRP A 1 80 ? 17.600 -16.361 -2.947 1.00 73.88 80 TRP A N 1
ATOM 565 C CA . TRP A 1 80 ? 17.180 -17.249 -1.854 1.00 73.88 80 TRP A CA 1
ATOM 566 C C . TRP A 1 80 ? 15.822 -16.875 -1.215 1.00 73.88 80 TRP A C 1
ATOM 568 O O . TRP A 1 80 ? 15.299 -17.643 -0.415 1.00 73.88 80 TRP A O 1
ATOM 578 N N . LEU A 1 81 ? 15.254 -15.712 -1.558 1.00 64.31 81 LEU A N 1
ATOM 579 C CA . LEU A 1 81 ? 13.905 -15.254 -1.187 1.00 64.31 81 LEU A CA 1
ATOM 580 C C . LEU A 1 81 ? 12.915 -15.301 -2.365 1.00 64.31 81 LEU A C 1
ATOM 582 O O . LEU A 1 81 ? 11.754 -14.928 -2.193 1.00 64.31 81 LEU A O 1
ATOM 586 N N . ALA A 1 82 ? 13.358 -15.702 -3.560 1.00 72.88 82 ALA A N 1
ATOM 587 C CA . ALA A 1 82 ? 12.488 -15.810 -4.723 1.00 72.88 82 ALA A CA 1
ATOM 588 C C . ALA A 1 82 ? 11.496 -16.975 -4.566 1.00 72.88 82 ALA A C 1
ATOM 590 O O . ALA A 1 82 ? 11.828 -18.017 -4.004 1.00 72.88 82 ALA A O 1
ATOM 591 N N . ALA A 1 83 ? 10.271 -16.796 -5.072 1.00 65.38 83 ALA A N 1
ATOM 592 C CA . ALA A 1 83 ? 9.209 -17.798 -4.939 1.00 65.38 83 ALA A CA 1
ATOM 593 C C . ALA A 1 83 ? 9.469 -19.078 -5.757 1.00 65.38 83 ALA A C 1
ATOM 595 O O . ALA A 1 83 ? 8.948 -20.139 -5.421 1.00 65.38 83 ALA A O 1
ATOM 596 N N . GLU A 1 84 ? 10.274 -18.977 -6.815 1.00 66.06 84 GLU A N 1
ATOM 597 C CA . GLU A 1 84 ? 10.696 -20.099 -7.651 1.00 66.06 84 GLU A CA 1
ATOM 598 C C . GLU A 1 84 ? 12.201 -20.333 -7.459 1.00 66.06 84 GLU A C 1
ATOM 600 O O . GLU A 1 84 ? 12.974 -19.373 -7.568 1.00 66.06 84 GLU A O 1
ATOM 605 N N . PRO A 1 85 ? 12.630 -21.575 -7.162 1.00 56.22 85 PRO A N 1
ATOM 606 C CA . PRO A 1 85 ? 14.042 -21.920 -7.168 1.00 56.22 85 PRO A CA 1
ATOM 607 C C . PRO A 1 85 ? 14.579 -21.840 -8.602 1.00 56.22 85 PRO A C 1
ATOM 609 O O . PRO A 1 85 ? 13.893 -22.238 -9.545 1.00 56.22 85 PRO A O 1
ATOM 612 N N . ALA A 1 86 ? 15.786 -21.286 -8.737 1.00 57.56 86 ALA A N 1
ATOM 613 C CA . ALA A 1 86 ? 16.518 -21.215 -10.001 1.00 57.56 86 ALA A CA 1
ATOM 614 C C . ALA A 1 86 ? 16.870 -22.606 -10.547 1.00 57.56 86 ALA A C 1
ATOM 616 O O . ALA A 1 86 ? 17.149 -23.510 -9.723 1.00 57.56 86 ALA A O 1
#

Nearest PDB structures (foldseek):
  8jn2-assembly1_F  TM=4.144E-01  e=8.870E+00  dengue virus type 3

Organism: NCBI:txid455432

Sequence (86 aa):
MSHPSPAPLSTQSAHPWRATARTVLAAVTGLLAMLPLIVDASGIPESTPGLAGALAIAAGITRVLALPAVNAWLQTYLPWLAAEPA

Secondary structure (DSSP, 8-state):
--PPPPPPPPHHHH-THHHHHHHHHHHHHHHHHHHHHHHHTTT--SS-HHHHHHHHHHHHHHHHHTSHHHHHHHHHH-GGGSSS--

Solvent-accessible surface area (backbone atoms only — not comparable to full-atom values): 5296 Å² total; per-residue (Å²): 137,86,81,82,75,83,75,77,79,53,72,63,79,77,44,60,61,58,59,56,52,50,51,49,50,52,53,51,50,54,54,61,70,44,45,63,60,56,53,62,74,60,74,63,68,88,91,35,53,67,56,56,49,50,50,51,51,50,52,52,52,52,54,53,58,67,32,69,71,45,36,55,48,26,50,74,76,39,49,93,74,27,94,62,83,130

pLDDT: mean 70.88, std 8.16, range [50.72, 82.94]

Mean predicted aligned error: 12.93 Å

Foldseek 3Di:
DDDDDPDPDPVCVVCVCVVVVVVVVVVVVVVVVCLVVVLVVVPDPPVPSVVVSVVVVVVVVVVVCPPVVNLVVCCVPPVVPHPDHD

Radius of gyration: 20.64 Å; Cα contacts (8 Å, |Δi|>4): 22; chains: 1; bounding box: 54×34×62 Å